Protein AF-A0A963HDP7-F1 (afdb_monomer_lite)

pLDDT: mean 83.88, std 9.98, range [57.34, 97.88]

Secondary structure (DSSP, 8-state):
---HHHHHHHHHHHHHHHHHHHHHHHHHHHHHHHHHHHHHHHHHHHHHHHHHHHHHHHHHHHHHHHHHTT-HHHHHHHHHTT-----

Structure (mmCIF, N/CA/C/O backbone):
data_AF-A0A963HDP7-F1
#
_entry.id   AF-A0A963HDP7-F1
#
loop_
_atom_site.group_PDB
_atom_site.id
_atom_site.type_symbol
_atom_site.label_atom_id
_atom_site.label_alt_id
_atom_site.label_comp_id
_atom_site.label_asym_id
_atom_site.label_entity_id
_atom_site.label_seq_id
_atom_site.pdbx_PDB_ins_code
_atom_site.Cartn_x
_atom_site.Cartn_y
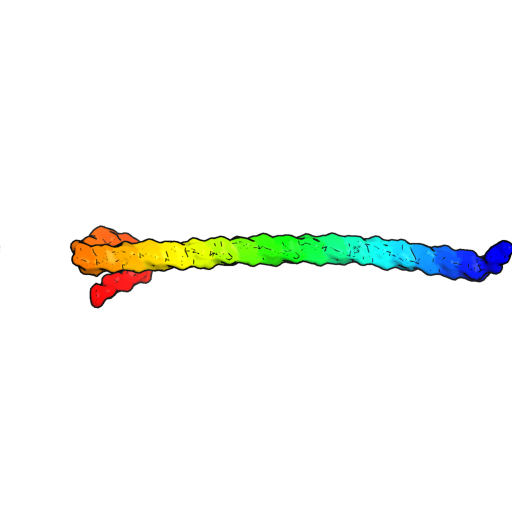_atom_site.Cartn_z
_atom_site.occupancy
_atom_site.B_iso_or_equiv
_atom_site.auth_seq_id
_atom_site.auth_comp_id
_atom_site.auth_asym_id
_atom_site.auth_atom_id
_atom_site.pdbx_PDB_model_num
ATOM 1 N N . MET A 1 1 ? 31.939 6.051 -39.285 1.00 67.69 1 MET A N 1
ATOM 2 C CA . MET A 1 1 ? 31.106 4.830 -39.208 1.00 67.69 1 MET A CA 1
ATOM 3 C C . MET A 1 1 ? 31.483 4.098 -37.935 1.00 67.69 1 MET A C 1
ATOM 5 O O . MET A 1 1 ? 32.673 3.896 -37.728 1.00 67.69 1 MET A O 1
ATOM 9 N N . LEU A 1 2 ? 30.514 3.778 -37.073 1.00 68.19 2 LEU A N 1
ATOM 10 C CA . LEU A 1 2 ? 30.774 2.959 -35.883 1.00 68.19 2 LEU A CA 1
ATOM 11 C C . LEU A 1 2 ? 31.284 1.585 -36.312 1.00 68.19 2 LEU A C 1
ATOM 13 O O . LEU A 1 2 ? 30.796 1.019 -37.295 1.00 68.19 2 LEU A O 1
ATOM 17 N N . LYS A 1 3 ? 32.252 1.039 -35.578 1.00 87.56 3 LYS A N 1
ATOM 18 C CA . LYS A 1 3 ? 32.700 -0.333 -35.817 1.00 87.56 3 LYS A CA 1
ATOM 19 C C . LYS A 1 3 ? 31.540 -1.279 -35.501 1.00 87.56 3 LYS A C 1
ATOM 21 O O . LYS A 1 3 ? 30.758 -1.044 -34.582 1.00 87.56 3 LYS A O 1
ATOM 26 N N . GLN A 1 4 ? 31.418 -2.367 -36.257 1.00 87.75 4 GLN A N 1
ATOM 27 C CA . GLN A 1 4 ? 30.298 -3.313 -36.141 1.00 87.75 4 GLN A CA 1
ATOM 28 C C . GLN A 1 4 ? 30.104 -3.847 -34.706 1.00 87.75 4 GLN A C 1
ATOM 30 O O . GLN A 1 4 ? 28.978 -4.098 -34.277 1.00 87.75 4 GLN A O 1
ATOM 35 N N . THR A 1 5 ? 31.193 -3.983 -33.949 1.00 88.81 5 THR A N 1
ATOM 36 C CA . THR A 1 5 ? 31.205 -4.344 -32.526 1.00 88.81 5 THR A CA 1
ATOM 37 C C . THR A 1 5 ? 30.638 -3.252 -31.620 1.00 88.81 5 THR A C 1
ATOM 39 O O . THR A 1 5 ? 29.829 -3.563 -30.752 1.00 88.81 5 THR A O 1
ATOM 42 N N . GLU A 1 6 ? 30.995 -1.985 -31.841 1.00 90.19 6 GLU A N 1
ATOM 43 C CA . GLU A 1 6 ? 30.474 -0.839 -31.076 1.00 90.19 6 GLU A CA 1
ATOM 44 C C . GLU A 1 6 ? 28.962 -0.691 -31.286 1.00 90.19 6 GLU A C 1
ATOM 46 O O . GLU A 1 6 ? 28.211 -0.507 -30.331 1.00 90.19 6 GLU A O 1
ATOM 51 N N . PHE A 1 7 ? 28.498 -0.861 -32.529 1.00 90.75 7 PHE A N 1
ATOM 52 C CA . PHE A 1 7 ? 27.075 -0.806 -32.861 1.00 90.75 7 PHE A CA 1
ATOM 53 C C . PHE A 1 7 ? 26.268 -1.924 -32.180 1.00 90.75 7 PHE A C 1
ATOM 55 O O . PHE A 1 7 ? 25.221 -1.667 -31.581 1.00 90.75 7 PHE A O 1
ATOM 62 N N . ARG A 1 8 ? 26.762 -3.169 -32.221 1.00 92.44 8 ARG A N 1
ATOM 63 C CA . ARG A 1 8 ? 26.113 -4.306 -31.543 1.00 92.44 8 ARG A CA 1
ATOM 64 C C . ARG A 1 8 ? 26.086 -4.128 -30.027 1.00 92.44 8 ARG A C 1
ATOM 66 O O . ARG A 1 8 ? 25.059 -4.402 -29.414 1.00 92.44 8 ARG A O 1
ATOM 73 N N . LEU A 1 9 ? 27.176 -3.636 -29.439 1.00 95.50 9 LEU A N 1
ATOM 74 C CA . LEU A 1 9 ? 27.259 -3.383 -28.002 1.00 95.50 9 LEU A CA 1
ATOM 75 C C . LEU A 1 9 ? 26.245 -2.321 -27.562 1.00 95.50 9 LEU A C 1
ATOM 77 O O . LEU A 1 9 ? 25.486 -2.559 -26.628 1.00 95.50 9 LEU A O 1
ATOM 81 N N . LEU A 1 10 ? 26.174 -1.190 -28.269 1.00 94.94 10 LEU A N 1
ATOM 82 C CA . LEU A 1 10 ? 25.196 -0.136 -27.985 1.00 94.94 10 LEU A CA 1
ATOM 83 C C . LEU A 1 10 ? 23.756 -0.637 -28.122 1.00 94.94 10 LEU A C 1
ATOM 85 O O . LEU A 1 10 ? 22.913 -0.307 -27.294 1.00 94.94 10 LEU A O 1
ATOM 89 N N . THR A 1 11 ? 23.484 -1.473 -29.125 1.00 94.94 11 THR A N 1
ATOM 90 C CA . THR A 1 11 ? 22.153 -2.064 -29.327 1.00 94.94 11 THR A CA 1
ATOM 91 C C . THR A 1 11 ? 21.768 -2.990 -28.171 1.00 94.94 11 THR A C 1
ATOM 93 O O . THR A 1 11 ? 20.646 -2.920 -27.673 1.00 94.94 11 THR A O 1
ATOM 96 N N . LEU A 1 12 ? 22.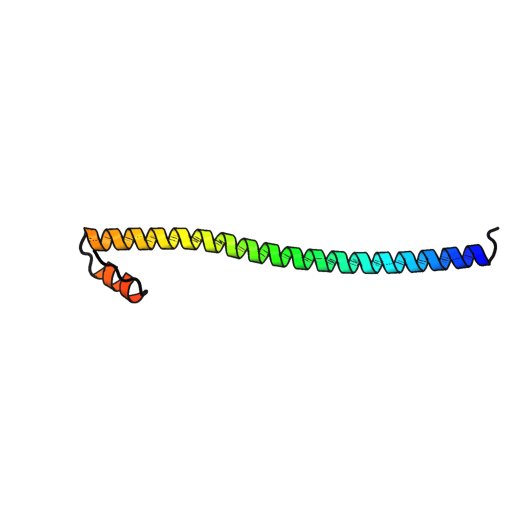700 -3.825 -27.699 1.00 96.25 12 LEU A N 1
ATOM 97 C CA . LEU A 1 12 ? 22.476 -4.696 -26.542 1.00 96.25 12 LEU A CA 1
ATOM 98 C C . LEU A 1 12 ? 22.256 -3.896 -25.259 1.00 96.25 12 LEU A C 1
ATOM 100 O O . LEU A 1 12 ? 21.350 -4.216 -24.493 1.00 96.25 12 LEU A O 1
ATOM 104 N N . ILE A 1 13 ? 23.045 -2.842 -25.042 1.00 96.81 13 ILE A N 1
ATOM 105 C CA . ILE A 1 13 ? 22.883 -1.956 -23.886 1.00 96.81 13 ILE A CA 1
ATOM 106 C C . ILE A 1 13 ? 21.517 -1.272 -23.940 1.00 96.81 13 ILE A C 1
ATOM 108 O O . ILE A 1 13 ? 20.795 -1.305 -22.952 1.00 96.81 13 ILE A O 1
ATOM 112 N N . ALA A 1 14 ? 21.118 -0.729 -25.091 1.00 96.00 14 ALA A N 1
ATOM 113 C CA . ALA A 1 14 ? 19.813 -0.095 -25.253 1.00 96.00 14 ALA A CA 1
ATOM 114 C C . ALA A 1 14 ? 18.660 -1.068 -24.955 1.00 96.00 14 ALA A C 1
ATOM 116 O O . ALA A 1 14 ? 17.730 -0.717 -24.230 1.00 96.00 14 ALA A O 1
ATOM 117 N N . ALA A 1 15 ? 18.746 -2.306 -25.450 1.00 97.25 15 ALA A N 1
ATOM 118 C CA . ALA A 1 15 ? 17.761 -3.344 -25.157 1.00 97.25 15 ALA A CA 1
ATOM 119 C C . ALA A 1 15 ? 17.728 -3.705 -23.661 1.00 97.25 15 ALA A C 1
ATOM 121 O O . ALA A 1 15 ? 16.652 -3.802 -23.073 1.00 97.25 15 ALA A O 1
ATOM 122 N N . ALA A 1 16 ? 18.891 -3.849 -23.022 1.00 97.50 16 ALA A N 1
ATOM 123 C CA . ALA A 1 16 ? 18.982 -4.127 -21.592 1.00 97.50 16 ALA A CA 1
ATOM 124 C C . ALA A 1 16 ? 18.401 -2.982 -20.748 1.00 97.50 16 ALA A C 1
ATOM 126 O O . ALA A 1 16 ? 17.613 -3.225 -19.836 1.00 97.50 16 ALA A O 1
ATOM 127 N N . THR A 1 17 ? 18.722 -1.729 -21.076 1.00 97.44 17 THR A N 1
ATOM 128 C CA . THR A 1 17 ? 18.167 -0.551 -20.400 1.00 97.44 17 THR A CA 1
ATOM 129 C C . THR A 1 17 ? 16.652 -0.477 -20.562 1.00 97.44 17 THR A C 1
ATOM 131 O O . THR A 1 17 ? 15.959 -0.179 -19.592 1.00 97.44 17 THR A O 1
ATOM 134 N N . LEU A 1 18 ? 16.123 -0.800 -21.746 1.00 97.50 18 LEU A N 1
ATOM 135 C CA . LEU A 1 18 ? 14.680 -0.856 -21.977 1.00 97.50 18 LEU A CA 1
ATOM 136 C C . LEU A 1 18 ? 14.007 -1.901 -21.074 1.00 97.50 18 LEU A C 1
ATOM 138 O O . LEU A 1 18 ? 12.999 -1.605 -20.436 1.00 97.50 18 LEU A O 1
ATOM 142 N N . LEU A 1 19 ? 14.586 -3.100 -20.966 1.00 97.88 19 LEU A N 1
ATOM 143 C CA . LEU A 1 19 ? 14.067 -4.156 -20.092 1.00 97.88 19 LEU A CA 1
ATOM 144 C C . LEU A 1 19 ? 14.082 -3.739 -18.617 1.00 97.88 19 LEU A C 1
ATOM 146 O O . LEU A 1 19 ? 13.092 -3.935 -17.913 1.00 97.88 19 LEU A O 1
ATOM 150 N N . VAL A 1 20 ? 15.170 -3.115 -18.159 1.00 97.50 20 VAL A N 1
ATOM 151 C CA . VAL A 1 20 ? 15.270 -2.591 -16.789 1.00 97.50 20 VAL A CA 1
ATOM 152 C C . VAL A 1 20 ? 14.233 -1.495 -16.542 1.00 97.50 20 VAL A C 1
ATOM 154 O O . VAL A 1 20 ? 13.584 -1.498 -15.498 1.00 97.50 20 VAL A O 1
ATOM 157 N N . ALA A 1 21 ? 14.024 -0.588 -17.499 1.00 97.56 21 ALA A N 1
ATOM 158 C CA . ALA A 1 21 ? 13.021 0.466 -17.383 1.00 97.56 21 ALA A CA 1
ATOM 159 C C . ALA A 1 21 ? 11.603 -0.111 -17.250 1.00 97.56 21 ALA A C 1
ATOM 161 O O . ALA A 1 21 ? 10.851 0.313 -16.373 1.00 97.56 21 ALA A O 1
ATOM 162 N N . LEU A 1 22 ? 11.256 -1.120 -18.057 1.00 97.69 22 LEU A N 1
ATOM 163 C CA . LEU A 1 22 ? 9.965 -1.809 -17.967 1.00 97.69 22 LEU A CA 1
ATOM 164 C C . LEU A 1 22 ? 9.782 -2.508 -16.616 1.00 97.69 22 LEU A C 1
ATOM 166 O O . LEU A 1 2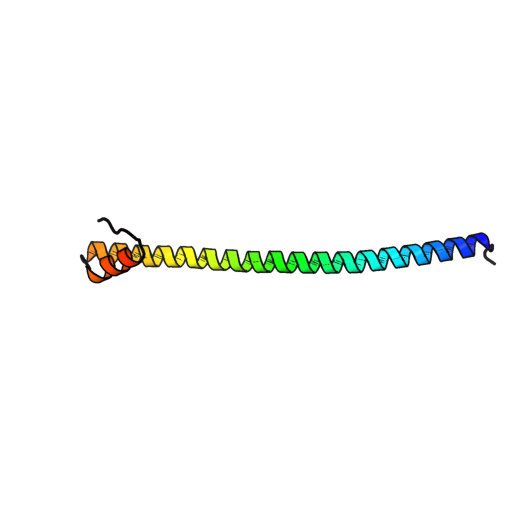2 ? 8.742 -2.346 -15.979 1.00 97.69 22 LEU A O 1
ATOM 170 N N . ALA A 1 23 ? 10.800 -3.230 -16.143 1.00 97.44 23 ALA A N 1
ATOM 171 C CA . ALA A 1 23 ? 10.762 -3.868 -14.830 1.00 97.44 23 ALA A CA 1
ATOM 172 C C . ALA A 1 23 ? 10.569 -2.836 -13.708 1.00 97.44 23 ALA A C 1
ATOM 174 O O . ALA A 1 23 ? 9.744 -3.034 -12.816 1.00 97.44 23 ALA A O 1
ATOM 175 N N . ASN A 1 24 ? 11.273 -1.704 -13.782 1.00 97.12 24 ASN A N 1
ATOM 176 C CA . ASN A 1 24 ? 11.142 -0.624 -12.813 1.00 97.12 24 ASN A CA 1
ATOM 177 C C . ASN A 1 24 ? 9.731 -0.019 -12.805 1.00 97.12 24 ASN A C 1
ATOM 179 O O . ASN A 1 24 ? 9.184 0.215 -11.732 1.00 97.12 24 ASN A O 1
ATOM 183 N N . ILE A 1 25 ? 9.114 0.187 -13.974 1.00 96.25 25 ILE A N 1
ATOM 184 C CA . ILE A 1 25 ? 7.730 0.679 -14.079 1.00 96.25 25 ILE A CA 1
ATOM 185 C C . ILE A 1 25 ? 6.758 -0.283 -13.386 1.00 96.25 25 ILE A C 1
ATOM 187 O O . ILE A 1 25 ? 5.926 0.155 -12.589 1.00 96.25 25 ILE A O 1
ATOM 191 N N . VAL A 1 26 ? 6.881 -1.589 -13.643 1.00 96.94 26 VAL A N 1
ATOM 192 C CA . VAL A 1 26 ? 6.016 -2.609 -13.028 1.00 96.94 26 VAL A CA 1
ATOM 193 C C . VAL A 1 26 ? 6.186 -2.627 -11.510 1.00 96.94 26 VAL A C 1
ATOM 195 O O . VAL A 1 26 ? 5.197 -2.569 -10.779 1.00 96.94 26 VAL A O 1
ATOM 198 N N . LEU A 1 27 ? 7.429 -2.660 -11.023 1.00 95.12 27 LEU A N 1
ATOM 199 C CA . LEU A 1 27 ? 7.718 -2.663 -9.587 1.00 95.12 27 LEU A CA 1
ATOM 200 C C . LEU A 1 27 ? 7.230 -1.385 -8.903 1.00 95.12 27 LEU A C 1
ATOM 202 O O . LEU A 1 27 ? 6.671 -1.447 -7.809 1.00 95.12 27 LEU A O 1
ATOM 206 N N . PHE A 1 28 ? 7.400 -0.234 -9.550 1.00 95.94 28 PHE A N 1
ATOM 207 C CA . PHE A 1 28 ? 6.914 1.042 -9.042 1.00 95.94 28 PHE A CA 1
ATOM 208 C C . PHE A 1 28 ? 5.386 1.057 -8.920 1.00 95.94 28 PHE A C 1
ATOM 210 O O . PHE A 1 28 ? 4.869 1.472 -7.882 1.00 95.94 28 PHE A O 1
ATOM 217 N N . SER A 1 29 ? 4.667 0.553 -9.930 1.00 93.12 29 SER A N 1
ATOM 218 C CA . SER A 1 29 ? 3.204 0.433 -9.884 1.00 93.12 29 SER A CA 1
ATOM 219 C C . SER A 1 29 ? 2.756 -0.450 -8.722 1.00 93.12 29 SER A C 1
ATOM 221 O O . SER A 1 29 ? 1.971 -0.012 -7.888 1.00 93.12 29 SER A O 1
ATOM 223 N N . GLN A 1 30 ? 3.325 -1.652 -8.599 1.00 93.06 30 GLN A N 1
ATOM 224 C CA . GLN A 1 30 ? 2.980 -2.578 -7.516 1.00 93.06 30 GLN A CA 1
ATOM 225 C C . GLN A 1 30 ? 3.277 -1.997 -6.131 1.00 93.06 30 GLN A C 1
ATOM 227 O O . GLN A 1 30 ? 2.532 -2.222 -5.178 1.00 93.06 30 GLN A O 1
ATOM 232 N N . ASN A 1 31 ? 4.377 -1.255 -5.996 1.00 93.81 31 ASN A N 1
ATOM 233 C CA . ASN A 1 31 ? 4.727 -0.604 -4.741 1.00 93.81 31 ASN A CA 1
ATOM 234 C C . ASN A 1 31 ? 3.709 0.492 -4.389 1.00 93.81 31 ASN A C 1
ATOM 236 O O . ASN A 1 31 ? 3.246 0.563 -3.252 1.00 93.81 31 ASN A O 1
ATOM 240 N N . ARG A 1 32 ? 3.297 1.296 -5.374 1.00 93.62 32 ARG A N 1
ATOM 241 C CA . ARG A 1 32 ? 2.258 2.314 -5.193 1.00 93.62 32 ARG A CA 1
ATOM 242 C C . ARG A 1 32 ? 0.921 1.701 -4.769 1.00 93.62 32 ARG A C 1
ATOM 244 O O . ARG A 1 32 ? 0.302 2.226 -3.847 1.00 93.62 32 ARG A O 1
ATOM 251 N N . ASP A 1 33 ? 0.515 0.591 -5.378 1.00 91.38 33 ASP A N 1
ATOM 252 C CA . ASP A 1 33 ? -0.737 -0.098 -5.038 1.00 91.38 33 ASP A CA 1
ATOM 253 C C . ASP A 1 33 ? -0.719 -0.607 -3.587 1.00 91.38 33 ASP A C 1
ATOM 255 O O . ASP A 1 33 ? -1.654 -0.374 -2.820 1.00 91.38 33 ASP A O 1
ATOM 259 N N . ARG A 1 34 ? 0.395 -1.215 -3.158 1.00 88.94 34 ARG A N 1
ATOM 260 C CA . ARG A 1 34 ? 0.578 -1.656 -1.762 1.00 88.94 34 ARG A CA 1
ATOM 261 C C . ARG A 1 34 ? 0.568 -0.490 -0.777 1.00 88.94 34 ARG A C 1
ATOM 263 O O . ARG A 1 34 ? -0.006 -0.607 0.303 1.00 88.94 34 ARG A O 1
ATOM 270 N N . GLN A 1 35 ? 1.186 0.635 -1.133 1.00 88.31 35 GLN A N 1
ATOM 271 C CA . GLN A 1 35 ? 1.149 1.837 -0.299 1.00 88.31 35 GLN A CA 1
ATOM 272 C C . GLN A 1 35 ? -0.281 2.364 -0.143 1.00 88.31 35 GLN A C 1
ATOM 274 O O . GLN A 1 35 ? -0.678 2.694 0.972 1.00 88.31 35 GLN A O 1
ATOM 279 N N . GLN A 1 36 ? -1.078 2.382 -1.218 1.00 90.38 36 GLN A N 1
ATOM 280 C CA . GLN A 1 36 ? -2.484 2.792 -1.151 1.00 90.38 36 GLN A CA 1
ATOM 281 C C . GLN A 1 36 ? -3.311 1.888 -0.237 1.00 90.38 36 GLN A C 1
ATOM 283 O O . GLN A 1 36 ? -4.100 2.390 0.565 1.00 90.38 36 GLN A O 1
ATOM 288 N N . GLU A 1 37 ? -3.109 0.572 -0.305 1.00 88.75 37 GLU A N 1
ATOM 289 C CA . GLU A 1 37 ? -3.799 -0.373 0.573 1.00 88.75 37 GLU A CA 1
ATOM 290 C C . GLU A 1 37 ? -3.464 -0.123 2.051 1.00 88.75 37 GLU A C 1
ATOM 292 O O . GLU A 1 37 ? -4.362 -0.046 2.895 1.00 88.75 37 GLU A O 1
ATOM 297 N N . VAL A 1 38 ? -2.180 0.060 2.372 1.00 89.00 38 VAL A N 1
ATOM 298 C CA . VAL A 1 38 ? -1.736 0.369 3.739 1.00 89.00 38 VAL A CA 1
ATOM 299 C C . VAL A 1 38 ? -2.324 1.695 4.217 1.00 89.00 38 VAL A C 1
ATOM 301 O O . VAL A 1 38 ? -2.831 1.766 5.337 1.00 89.00 38 VAL A O 1
ATOM 304 N N . THR A 1 39 ? -2.321 2.736 3.381 1.00 90.31 39 THR A N 1
ATOM 305 C CA . THR A 1 39 ? -2.938 4.025 3.719 1.00 90.31 39 THR A CA 1
ATOM 306 C C . THR A 1 39 ? -4.439 3.889 3.962 1.00 90.31 39 THR A C 1
ATOM 308 O O . THR A 1 39 ? -4.936 4.436 4.943 1.00 90.31 39 THR A O 1
ATOM 311 N N . SER A 1 40 ? -5.162 3.133 3.132 1.00 84.69 40 SER A N 1
ATOM 312 C CA . SER A 1 40 ? -6.604 2.909 3.297 1.00 84.69 40 SER A CA 1
ATOM 313 C C . SER A 1 40 ? -6.924 2.198 4.615 1.00 84.69 40 SER A C 1
ATOM 315 O O . SER A 1 40 ? -7.767 2.659 5.387 1.00 84.69 40 SER A O 1
ATOM 317 N N . ARG A 1 41 ? -6.189 1.126 4.933 1.00 85.94 41 ARG A N 1
ATOM 318 C CA . ARG A 1 41 ? -6.323 0.415 6.215 1.00 85.94 41 ARG A CA 1
ATOM 319 C C . ARG A 1 41 ? -5.967 1.318 7.399 1.00 85.94 41 ARG A C 1
ATOM 321 O O . ARG A 1 41 ? -6.665 1.301 8.408 1.00 85.94 41 ARG A O 1
ATOM 328 N N . GLY A 1 42 ? -4.925 2.140 7.265 1.00 81.69 42 GLY A N 1
ATOM 329 C CA . GLY A 1 42 ? -4.540 3.130 8.272 1.00 81.69 42 GLY A CA 1
ATOM 330 C C . GLY A 1 42 ? -5.635 4.169 8.530 1.00 81.69 42 GLY A C 1
ATOM 331 O O . GLY A 1 42 ? -5.953 4.443 9.685 1.00 81.69 42 GLY A O 1
ATOM 332 N N . GLN A 1 43 ? -6.269 4.686 7.474 1.00 80.31 43 GLN A N 1
ATOM 333 C CA . GLN A 1 43 ? -7.403 5.609 7.586 1.00 80.31 43 GLN A CA 1
ATOM 334 C C . GLN A 1 43 ? -8.600 4.962 8.292 1.00 80.31 43 GLN A C 1
ATOM 336 O O . GLN A 1 43 ? -9.190 5.589 9.169 1.00 80.31 43 GLN A O 1
ATOM 341 N N . TYR A 1 44 ? -8.927 3.707 7.964 1.00 77.69 44 TYR A N 1
ATOM 342 C CA . TYR A 1 44 ? -9.996 2.966 8.639 1.00 77.69 44 TYR A CA 1
ATOM 343 C C . TYR A 1 44 ? -9.720 2.807 10.140 1.00 77.69 44 TYR A C 1
ATOM 345 O O . TYR A 1 44 ? -10.582 3.116 10.961 1.00 77.69 44 TYR A O 1
ATOM 353 N N . ILE A 1 45 ? -8.500 2.398 10.509 1.00 79.62 45 ILE A N 1
ATOM 354 C CA . ILE A 1 45 ? -8.093 2.274 11.915 1.00 79.62 45 ILE A CA 1
ATOM 355 C C . ILE A 1 45 ? -8.234 3.623 12.621 1.00 79.62 45 ILE A C 1
ATOM 357 O O . ILE A 1 45 ? -8.882 3.707 13.660 1.00 79.62 45 ILE A O 1
ATOM 361 N N . GLN A 1 46 ? -7.698 4.697 12.046 1.00 76.44 46 GLN A N 1
ATOM 362 C CA . GLN A 1 46 ? -7.722 6.016 12.673 1.00 76.44 46 GLN A CA 1
ATOM 363 C C . GLN A 1 46 ? -9.146 6.553 12.880 1.00 76.44 46 GLN A C 1
ATOM 365 O O . GLN A 1 46 ? -9.439 7.127 13.930 1.00 76.44 46 GLN A O 1
ATOM 370 N N . GLN A 1 47 ? -10.043 6.321 11.919 1.00 73.31 47 GLN A N 1
ATOM 371 C CA . GLN A 1 47 ? -11.459 6.664 12.053 1.00 73.31 47 GLN A CA 1
ATOM 372 C C . GLN A 1 47 ? -12.136 5.813 13.133 1.00 73.31 47 GLN A C 1
ATOM 374 O O . GLN A 1 47 ? -12.823 6.352 13.996 1.00 73.31 47 GLN A O 1
ATOM 379 N N . SER A 1 48 ? -11.893 4.500 13.154 1.00 74.44 48 SER A N 1
ATOM 380 C CA . SER A 1 48 ? -12.476 3.610 14.166 1.00 74.44 48 SER A CA 1
ATOM 381 C C . SER A 1 48 ? -12.020 3.934 15.595 1.00 74.44 48 SER A C 1
ATOM 383 O O . SER A 1 48 ? -12.832 3.885 16.515 1.00 74.44 48 SER A O 1
ATOM 385 N N . VAL A 1 49 ? -10.766 4.359 15.783 1.00 70.06 49 VAL A N 1
ATOM 386 C CA . VAL A 1 49 ? -10.234 4.772 17.093 1.00 70.06 49 VAL A CA 1
ATOM 387 C C . VAL A 1 49 ? -10.930 6.037 17.609 1.00 70.06 49 VAL A C 1
ATOM 389 O O . VAL A 1 49 ? -11.210 6.139 18.803 1.00 70.06 49 VAL A O 1
ATOM 392 N N . GLN A 1 50 ? -11.273 6.990 16.733 1.00 66.81 50 GLN A N 1
ATOM 393 C CA . GLN A 1 50 ? -12.087 8.148 17.135 1.00 66.81 50 GLN A CA 1
ATOM 394 C C . GLN A 1 50 ? -13.503 7.740 17.559 1.00 66.81 50 GLN A C 1
ATOM 396 O O . GLN A 1 50 ? -14.019 8.274 18.541 1.00 66.81 50 GLN A O 1
ATOM 401 N N . LEU A 1 51 ? -14.116 6.771 16.869 1.00 63.97 51 LEU A N 1
ATOM 402 C CA . LEU A 1 51 ? -15.423 6.246 17.272 1.00 63.97 51 LEU A CA 1
ATOM 403 C C . LEU A 1 51 ? -15.364 5.517 18.618 1.00 63.97 51 LEU A C 1
ATOM 405 O O . LEU A 1 51 ? -16.306 5.616 19.399 1.00 63.97 51 LEU A O 1
ATOM 409 N N . GLU A 1 52 ? -14.271 4.818 18.915 1.00 71.69 52 GLU A N 1
ATOM 410 C CA . GLU A 1 52 ? -14.104 4.125 20.192 1.00 71.69 52 GLU A CA 1
ATOM 411 C C . GLU A 1 52 ? -14.087 5.100 21.380 1.00 71.69 52 GLU A C 1
ATOM 413 O O . GLU A 1 52 ? -14.741 4.849 22.394 1.00 71.69 52 GLU A O 1
ATOM 418 N N . GLY A 1 53 ? -13.392 6.236 21.246 1.00 75.00 53 GLY A N 1
ATOM 419 C CA . GLY A 1 53 ? -13.396 7.300 22.254 1.00 75.00 53 GLY A CA 1
ATOM 420 C C . GLY A 1 53 ? -14.800 7.855 22.501 1.00 75.00 53 GLY A C 1
ATOM 421 O O . GLY A 1 53 ? -15.253 7.900 23.645 1.00 75.00 53 GLY A O 1
ATOM 422 N N . LEU A 1 54 ? -15.524 8.171 21.424 1.00 76.00 54 LEU A N 1
ATOM 423 C CA . LEU A 1 54 ? -16.907 8.645 21.496 1.00 76.00 54 LEU A CA 1
ATOM 424 C C . LEU A 1 54 ? -17.836 7.613 22.157 1.00 76.00 54 LEU A C 1
ATOM 426 O O . LEU A 1 54 ? -18.647 7.961 23.013 1.00 76.00 54 LEU A O 1
ATOM 430 N N . TYR A 1 55 ? -17.699 6.333 21.805 1.00 72.62 55 TYR A N 1
ATOM 431 C CA . TYR A 1 55 ? -18.505 5.263 22.389 1.00 72.62 55 TYR A CA 1
ATOM 432 C C . TYR A 1 55 ? -18.233 5.110 23.890 1.00 72.62 55 TYR A C 1
ATOM 434 O O . TYR A 1 55 ? -19.171 4.981 24.677 1.00 72.62 55 TYR A O 1
ATOM 442 N N . ARG A 1 56 ? -16.963 5.188 24.314 1.00 79.06 56 ARG A N 1
ATOM 443 C CA . ARG A 1 56 ? -16.598 5.172 25.740 1.00 79.06 56 ARG A CA 1
ATOM 444 C C . ARG A 1 56 ? -17.172 6.366 26.492 1.00 79.06 56 ARG A C 1
ATOM 446 O O . ARG A 1 56 ? -17.648 6.182 27.608 1.00 79.06 56 ARG A O 1
ATOM 453 N N . GLU A 1 57 ? -17.140 7.562 25.912 1.00 82.75 57 GLU A N 1
ATOM 454 C CA . GLU A 1 57 ? -17.721 8.754 26.537 1.00 82.75 57 GLU A CA 1
ATOM 455 C C . GLU A 1 57 ? -19.240 8.633 26.695 1.00 82.75 57 GLU A C 1
ATOM 457 O O . GLU A 1 57 ? -19.755 8.911 27.776 1.00 82.75 57 GLU A O 1
ATOM 462 N N . ILE A 1 58 ? -19.950 8.133 25.677 1.00 81.00 58 ILE A N 1
ATOM 463 C CA . ILE A 1 58 ? -21.399 7.886 25.744 1.00 81.00 58 ILE A CA 1
ATOM 464 C C . ILE A 1 58 ? -21.721 6.835 26.810 1.00 81.00 58 ILE A C 1
ATOM 466 O O . ILE A 1 58 ? -22.578 7.068 27.660 1.00 81.00 58 ILE A O 1
ATOM 470 N N . VAL A 1 59 ? -21.018 5.698 26.812 1.00 81.81 59 VAL A N 1
ATOM 471 C CA . VAL A 1 59 ? -21.204 4.642 27.820 1.00 81.81 59 VAL A CA 1
ATOM 472 C C . VAL A 1 59 ? -20.945 5.177 29.225 1.00 81.81 59 VAL A C 1
ATOM 474 O O . VAL A 1 59 ? -21.718 4.889 30.135 1.00 81.81 59 VAL A O 1
ATOM 477 N N . LYS A 1 60 ? -19.894 5.981 29.411 1.00 83.50 60 LYS A N 1
ATOM 478 C CA . LYS A 1 60 ? -19.568 6.579 30.707 1.00 83.50 60 LYS A CA 1
ATOM 479 C C . LYS A 1 60 ? -20.632 7.581 31.153 1.00 83.50 60 LYS A C 1
ATOM 481 O O . LYS A 1 60 ? -21.066 7.513 32.294 1.00 83.50 60 LYS A O 1
ATOM 486 N N . ALA A 1 61 ? -21.099 8.452 30.260 1.00 83.62 61 ALA A N 1
ATOM 487 C CA . ALA A 1 61 ? -22.172 9.397 30.557 1.00 83.62 61 ALA A CA 1
ATOM 488 C C . ALA A 1 61 ? -23.485 8.681 30.921 1.00 83.62 61 ALA A C 1
ATOM 490 O O . ALA A 1 61 ? -24.167 9.082 31.862 1.00 83.62 61 ALA A O 1
ATOM 491 N N . LEU A 1 62 ? -23.818 7.594 30.217 1.00 80.62 62 LEU A N 1
ATOM 492 C CA . LEU A 1 62 ? -24.980 6.758 30.521 1.00 80.62 62 LEU A CA 1
ATOM 493 C C . LEU A 1 62 ? -24.821 6.012 31.847 1.00 80.62 62 LEU A C 1
ATOM 495 O O . LEU A 1 62 ? -25.772 5.951 32.619 1.00 80.62 62 LEU A O 1
ATOM 499 N N . ALA A 1 63 ? -23.634 5.481 32.141 1.00 80.44 63 ALA A N 1
ATOM 500 C CA . ALA A 1 63 ? -23.339 4.844 33.420 1.00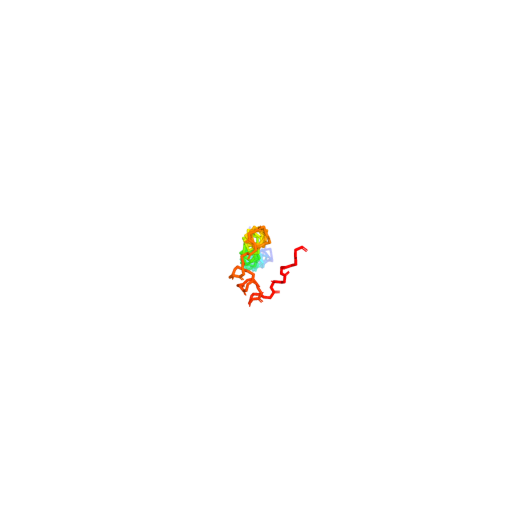 80.44 63 ALA A CA 1
ATOM 501 C C . ALA A 1 63 ? -23.438 5.847 34.583 1.00 80.44 63 ALA A C 1
ATOM 503 O O . ALA A 1 63 ? -24.105 5.561 35.576 1.00 80.44 63 ALA A O 1
ATOM 504 N N . ASP A 1 64 ? -22.865 7.044 34.433 1.00 82.88 64 ASP A N 1
ATOM 505 C CA . ASP A 1 64 ? -22.950 8.124 35.421 1.00 82.88 64 ASP A CA 1
ATOM 506 C C . ASP A 1 64 ? -24.404 8.570 35.642 1.00 82.88 64 ASP A C 1
ATOM 508 O O . ASP A 1 64 ? -24.821 8.781 36.783 1.00 82.88 64 ASP A O 1
ATOM 512 N N . LEU A 1 65 ? -25.206 8.677 34.576 1.00 80.81 65 LEU A N 1
ATOM 513 C CA . LEU A 1 65 ? -26.635 8.987 34.661 1.00 80.81 65 LEU A CA 1
ATOM 514 C C . LEU A 1 65 ? -27.409 7.878 35.385 1.00 80.81 65 LEU A C 1
ATOM 516 O O . LEU A 1 65 ? -28.226 8.161 36.260 1.00 80.81 65 LEU A O 1
ATOM 520 N N . ALA A 1 66 ? -27.119 6.621 35.054 1.00 78.38 66 ALA A N 1
ATOM 521 C CA . ALA A 1 66 ? -27.764 5.457 35.641 1.00 78.38 66 ALA A CA 1
ATOM 522 C C . ALA A 1 66 ? -27.469 5.318 37.142 1.00 78.38 66 ALA A C 1
ATOM 524 O O . ALA A 1 66 ? -28.354 4.933 37.906 1.00 78.38 66 ALA A O 1
ATOM 525 N N . VAL A 1 67 ? -26.256 5.668 37.580 1.00 81.25 67 VAL A N 1
ATOM 526 C CA . VAL A 1 67 ? -25.878 5.697 39.002 1.00 81.25 67 VAL A CA 1
ATOM 527 C C . VAL A 1 67 ? -26.522 6.883 39.718 1.00 81.25 67 VAL A C 1
ATOM 529 O O . VAL A 1 67 ? -27.118 6.699 40.777 1.00 81.25 67 VAL A O 1
ATOM 532 N N . ARG A 1 68 ? -26.462 8.091 39.140 1.00 81.19 68 ARG A N 1
ATOM 533 C CA . ARG A 1 68 ? -27.001 9.316 39.762 1.00 81.19 68 ARG A CA 1
ATOM 534 C C . ARG A 1 68 ? -28.520 9.294 39.917 1.00 81.19 68 ARG A C 1
ATOM 536 O O . ARG A 1 68 ? -29.021 9.700 40.960 1.00 81.19 68 ARG A O 1
ATOM 543 N N . ASN A 1 69 ? -29.238 8.817 38.902 1.00 80.19 69 ASN A N 1
ATOM 544 C CA . ASN A 1 69 ? -30.703 8.791 38.889 1.00 80.19 69 ASN A CA 1
ATOM 545 C C . ASN A 1 69 ? -31.288 7.432 39.295 1.00 80.19 69 ASN A C 1
ATOM 547 O O . ASN A 1 69 ? -32.506 7.269 39.294 1.00 80.19 69 ASN A O 1
ATOM 551 N N . ASN A 1 70 ? -30.436 6.461 39.644 1.00 73.62 70 ASN A N 1
ATOM 552 C CA . ASN A 1 70 ? -30.827 5.083 39.946 1.00 73.62 70 ASN A CA 1
ATOM 553 C C . ASN A 1 70 ? -31.701 4.463 38.829 1.00 73.62 70 ASN A C 1
ATOM 555 O O . ASN A 1 70 ? -32.675 3.750 39.085 1.00 73.62 70 ASN A O 1
ATOM 559 N N . ASP A 1 71 ? -31.360 4.778 37.575 1.00 72.50 71 ASP A N 1
ATOM 560 C CA . ASP A 1 71 ? -32.159 4.472 36.388 1.00 72.50 71 ASP A CA 1
ATOM 561 C C . ASP A 1 71 ? -31.958 3.009 35.971 1.00 72.50 71 ASP A C 1
ATOM 563 O O . ASP A 1 71 ? -31.026 2.643 35.247 1.00 72.50 71 ASP A O 1
ATOM 567 N N . LYS A 1 72 ? -32.821 2.142 36.508 1.00 76.12 72 LYS A N 1
ATOM 568 C CA . LYS A 1 72 ? -32.782 0.690 36.305 1.00 76.12 72 LYS A CA 1
ATOM 569 C C . LYS A 1 72 ? -32.831 0.282 34.816 1.00 76.12 72 LYS A C 1
ATOM 571 O O . LYS A 1 72 ? -31.984 -0.524 34.437 1.00 76.12 72 LYS A O 1
ATOM 576 N N . PRO A 1 73 ? -33.704 0.854 33.960 1.00 79.75 73 PRO A N 1
ATOM 577 C CA . PRO A 1 73 ? -33.676 0.620 32.513 1.00 79.75 73 PRO A CA 1
ATOM 578 C C . PRO A 1 73 ? -32.308 0.836 31.852 1.00 79.75 73 PRO A C 1
ATOM 580 O O . PRO A 1 73 ? -31.878 0.012 31.044 1.00 79.75 73 PRO A O 1
ATOM 583 N N . ILE A 1 74 ? -31.596 1.912 32.205 1.00 76.50 74 ILE A N 1
ATOM 584 C CA . ILE A 1 74 ? -30.279 2.206 31.620 1.00 76.50 74 ILE A CA 1
ATOM 585 C C . ILE A 1 74 ? -29.227 1.210 32.127 1.00 76.50 74 ILE A C 1
ATOM 587 O O . ILE A 1 74 ? -28.395 0.748 31.345 1.00 76.50 74 ILE A O 1
ATOM 591 N N . ARG A 1 75 ? -29.284 0.809 33.406 1.00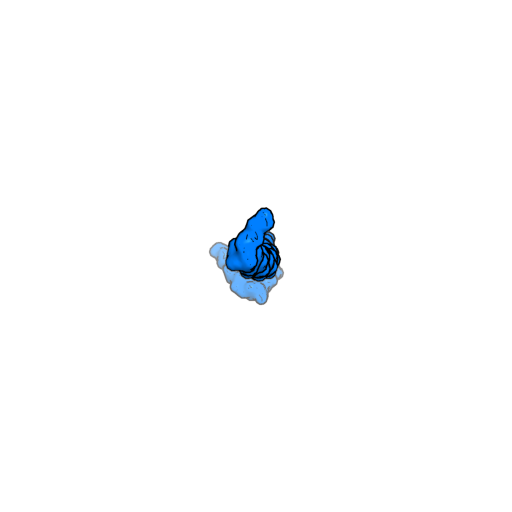 75.75 75 ARG A N 1
ATOM 592 C CA . ARG A 1 75 ? -28.390 -0.231 33.957 1.00 75.75 75 ARG A CA 1
ATOM 593 C C . ARG A 1 75 ? -28.611 -1.580 33.281 1.00 75.75 75 ARG A C 1
ATOM 595 O O . ARG A 1 75 ? -27.633 -2.241 32.947 1.00 75.75 75 ARG A O 1
ATOM 602 N N . ASP A 1 76 ? -29.864 -1.958 33.044 1.00 80.25 76 ASP A N 1
ATOM 603 C CA . ASP A 1 76 ? -30.217 -3.223 32.396 1.00 80.25 76 ASP A CA 1
ATOM 604 C C . ASP A 1 76 ? -29.779 -3.228 30.916 1.00 80.25 76 ASP A C 1
ATOM 606 O O . ASP A 1 76 ? -29.246 -4.227 30.431 1.00 80.25 76 ASP A O 1
ATOM 610 N N . MET A 1 77 ? -29.896 -2.092 30.212 1.00 81.50 77 MET A N 1
ATOM 611 C CA . MET A 1 77 ? -29.378 -1.932 28.846 1.00 81.50 77 MET A CA 1
ATOM 612 C C . MET A 1 77 ? -27.845 -2.049 28.786 1.00 81.50 77 MET A C 1
ATOM 614 O O . MET A 1 77 ? -27.310 -2.727 27.908 1.00 81.50 77 MET A O 1
ATOM 618 N N . LEU A 1 78 ? -27.125 -1.411 29.717 1.00 79.56 78 LEU A N 1
ATOM 619 C CA . LEU A 1 78 ? -25.661 -1.494 29.800 1.00 79.56 78 LEU A CA 1
ATOM 620 C C . LEU A 1 78 ? -25.200 -2.910 30.182 1.00 79.56 78 LEU A C 1
ATOM 622 O O . LEU A 1 78 ? -24.259 -3.432 29.584 1.00 79.56 78 LEU A O 1
ATOM 626 N N . ALA A 1 79 ? -25.911 -3.575 31.094 1.00 80.69 79 ALA A N 1
ATOM 627 C CA . ALA A 1 79 ? -25.642 -4.957 31.479 1.00 80.69 79 ALA A CA 1
ATOM 628 C C . ALA A 1 79 ? -25.871 -5.944 30.320 1.00 80.69 79 ALA A C 1
ATOM 630 O O . ALA A 1 79 ? -25.078 -6.869 30.148 1.00 80.69 79 ALA A O 1
ATOM 631 N N . ALA A 1 80 ? -26.889 -5.724 29.478 1.00 80.12 80 ALA A N 1
ATOM 632 C CA . ALA A 1 80 ? -27.122 -6.514 28.264 1.00 80.12 80 ALA A CA 1
ATOM 633 C C . ALA A 1 80 ? -25.981 -6.386 27.234 1.00 80.12 80 ALA A C 1
ATOM 635 O O . ALA A 1 80 ? -25.763 -7.295 26.438 1.00 80.12 80 ALA A O 1
ATOM 636 N N . GLN A 1 81 ? -25.228 -5.283 27.279 1.00 78.06 81 GLN A N 1
ATOM 637 C CA . GLN A 1 81 ? -24.012 -5.051 26.490 1.00 78.06 81 GLN A CA 1
ATOM 638 C C . GLN A 1 81 ? -22.731 -5.533 27.210 1.00 78.06 81 GLN A C 1
ATOM 640 O O . GLN A 1 81 ? -21.625 -5.275 26.744 1.00 78.06 81 GLN A O 1
ATOM 645 N N . GLY A 1 82 ? -22.855 -6.221 28.353 1.00 75.94 82 GLY A N 1
ATOM 646 C CA . GLY A 1 82 ? -21.729 -6.735 29.143 1.00 75.94 82 GLY A CA 1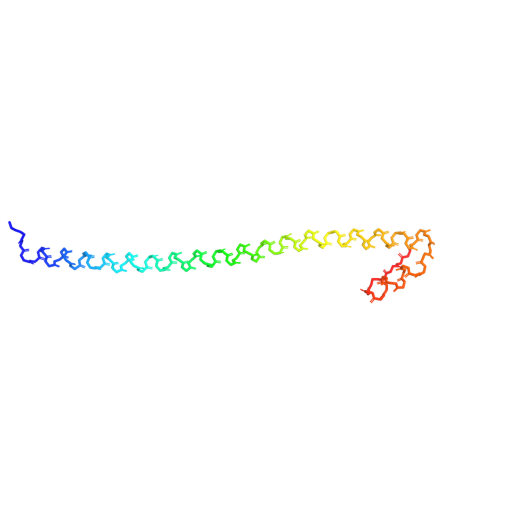
ATOM 647 C C . GLY A 1 82 ? -21.026 -5.693 30.023 1.00 75.94 82 GLY A C 1
ATOM 648 O O . GLY A 1 82 ? -19.973 -5.982 30.588 1.00 75.94 82 GLY A O 1
ATOM 649 N N . ILE A 1 83 ? -21.583 -4.488 30.158 1.00 73.75 83 ILE A N 1
ATOM 650 C CA . ILE A 1 83 ? -21.000 -3.395 30.943 1.00 73.75 83 ILE A CA 1
ATOM 651 C C . ILE A 1 83 ? -21.628 -3.403 32.340 1.00 73.75 83 ILE A C 1
ATOM 653 O O . ILE A 1 83 ? -22.786 -3.029 32.529 1.00 73.75 83 ILE A O 1
ATOM 657 N N . SER A 1 84 ? -20.856 -3.827 33.343 1.00 71.94 84 SER A N 1
ATOM 658 C CA . SER A 1 84 ? -21.280 -3.808 34.746 1.00 71.94 84 SER A CA 1
ATOM 659 C C . SER A 1 84 ? -21.122 -2.408 35.343 1.00 71.94 84 SER A C 1
ATOM 661 O O . SER A 1 84 ? -20.001 -1.935 35.536 1.00 71.94 84 SER A O 1
ATOM 663 N N . VAL A 1 85 ? -22.240 -1.752 35.659 1.00 66.19 85 VAL A N 1
ATOM 664 C CA . VAL A 1 85 ? -22.253 -0.424 36.289 1.00 66.19 85 VAL A CA 1
ATOM 665 C C . VAL A 1 85 ? -22.393 -0.560 37.807 1.00 66.19 85 VAL A C 1
ATOM 667 O O . VAL A 1 85 ? -23.500 -0.725 38.337 1.00 66.19 85 VAL A O 1
ATOM 670 N N . THR A 1 86 ? -21.264 -0.476 38.506 1.00 62.97 86 THR A N 1
ATOM 671 C CA . THR A 1 86 ? -21.200 -0.409 39.973 1.00 62.97 86 THR A CA 1
ATOM 672 C C . THR A 1 86 ? -21.158 1.057 40.401 1.00 62.97 86 THR A C 1
ATOM 674 O O . THR A 1 86 ? -20.450 1.848 39.781 1.00 62.97 86 THR A O 1
ATOM 677 N N . ALA A 1 87 ? -21.964 1.408 41.406 1.00 57.34 87 ALA A N 1
ATOM 678 C CA . ALA A 1 87 ? -21.980 2.743 42.004 1.00 57.34 87 ALA A CA 1
ATOM 679 C C . ALA A 1 87 ? -20.734 2.987 42.865 1.00 57.34 87 ALA A C 1
ATOM 681 O O . ALA A 1 87 ? -20.261 2.000 43.478 1.00 57.34 87 ALA A O 1
#

Radius of gyration: 32.02 Å; chains: 1; bounding box: 66×16×81 Å

Foldseek 3Di:
DDDPVRVVVVVVVVVVVVVVVVVVVVVVVVVVVVVVVVVVVVVVVVVVVVVVVVVVVVLVVLLVCCVVVVPPVSQVVCVVVVHHRDD

Sequence (87 aa):
MLKQTEFRLLTLIAAATLLVALANIVLFSQNRDRQQEVTSRGQYIQQSVQLEGLYREIVKALADLAVRNNDKPIRDMLAAQGISVTA